Protein AF-A0ABD0QCP0-F1 (afdb_monomer_lite)

Sequence (50 aa):
TWQTVADFVKLEKHTVTGLSPNTIYLFIVRAVNAYGLSDPSPISEPVRTQ

InterPro domains:
  IPR003961 Fibronectin type III [PF00041] (12-45)
  IPR003961 Fibronectin type III [PS50853] (1-50)
  IPR003961 Fibronectin type III [cd00063] (1-49)
  IPR013783 Immunoglobulin-like fold [G3DSA:2.60.40.10] (1-50)
  IPR036116 Fibronectin type III superfamily [SSF49265] (2-49)

Radius of gyration: 12.3 Å; chains: 1; bounding box: 26×21×29 Å

Foldseek 3Di:
DDDDQDPPDPDPDDDRDPDDAQDKDKDWDWDADPVGTDDIDPIDDIDHHD

Secondary structure (DSSP, 8-state):
----------SS------PPTT-EE------EETTEEPPPPPPPPPEE--

pLDDT: mean 96.51, std 1.98, range [88.69, 98.38]

Structure (mmCIF, N/CA/C/O backbone):
data_AF-A0ABD0QCP0-F1
#
_entry.id   AF-A0ABD0QCP0-F1
#
loop_
_atom_site.group_PDB
_atom_site.id
_atom_site.type_symbol
_atom_site.label_atom_id
_atom_site.label_alt_id
_atom_site.label_comp_id
_atom_site.label_asym_id
_atom_site.label_entity_id
_atom_site.label_seq_id
_atom_site.pdbx_PDB_ins_code
_atom_site.Cartn_x
_atom_site.Cartn_y
_atom_site.Cartn_z
_atom_site.occupancy
_atom_site.B_iso_or_equiv
_atom_site.auth_seq_id
_atom_site.auth_comp_id
_atom_site.auth_asym_id
_atom_site.auth_atom_id
_atom_site.pdbx_PDB_model_num
ATOM 1 N N . THR A 1 1 ? -5.412 -12.654 3.446 1.00 88.69 1 THR A N 1
ATOM 2 C CA . THR A 1 1 ? -4.464 -12.661 2.308 1.00 88.69 1 THR A CA 1
ATOM 3 C C . THR A 1 1 ? -3.873 -11.269 2.169 1.00 88.69 1 THR A C 1
ATOM 5 O O . THR A 1 1 ? -4.482 -10.331 2.667 1.00 88.69 1 THR A O 1
ATOM 8 N N . TRP A 1 2 ? -2.691 -11.118 1.568 1.00 94.56 2 TRP A N 1
ATOM 9 C CA . TRP A 1 2 ? -2.109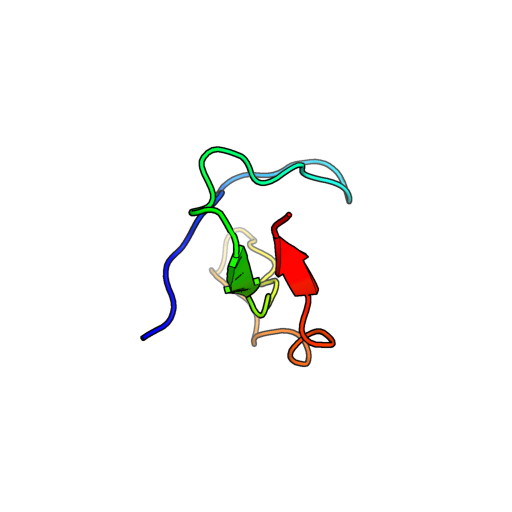 -9.791 1.318 1.00 94.56 2 TRP A CA 1
ATOM 10 C C . TRP A 1 2 ? -2.772 -9.127 0.108 1.00 94.56 2 TRP A C 1
ATOM 12 O O . TRP A 1 2 ? -3.063 -9.807 -0.875 1.00 94.56 2 TRP A O 1
ATOM 22 N N . GLN A 1 3 ? -2.983 -7.814 0.181 1.00 96.19 3 GLN A N 1
ATOM 23 C CA . GLN A 1 3 ? -3.524 -6.999 -0.906 1.00 96.19 3 GLN A CA 1
ATOM 24 C C . GLN A 1 3 ? -2.554 -5.858 -1.223 1.00 96.19 3 GLN A C 1
ATOM 26 O O . GLN A 1 3 ? -2.077 -5.176 -0.316 1.00 96.19 3 GLN A O 1
ATOM 31 N N . THR A 1 4 ? -2.291 -5.628 -2.509 1.00 96.12 4 THR A N 1
ATOM 32 C CA . THR A 1 4 ? -1.545 -4.449 -2.960 1.00 96.12 4 THR A CA 1
ATOM 33 C C . THR A 1 4 ? -2.421 -3.211 -2.810 1.00 96.12 4 THR A C 1
ATOM 35 O O . THR A 1 4 ? -3.481 -3.124 -3.426 1.00 96.12 4 THR A O 1
ATOM 38 N N . VAL A 1 5 ? -1.978 -2.261 -1.988 1.00 96.50 5 VAL A N 1
ATOM 39 C CA . VAL A 1 5 ? -2.681 -0.985 -1.753 1.00 96.50 5 VAL A CA 1
ATOM 40 C C . VAL A 1 5 ? -2.074 0.185 -2.527 1.00 96.50 5 VAL A C 1
ATOM 42 O O . VAL A 1 5 ? -2.726 1.211 -2.684 1.00 96.50 5 VAL A O 1
ATOM 45 N N . ALA A 1 6 ? -0.844 0.030 -3.018 1.00 96.44 6 ALA A N 1
ATOM 46 C CA . ALA A 1 6 ? -0.161 0.994 -3.869 1.00 96.44 6 ALA A CA 1
ATOM 47 C C . ALA A 1 6 ? 0.909 0.291 -4.712 1.00 96.44 6 ALA A C 1
ATOM 49 O O . ALA A 1 6 ? 1.583 -0.622 -4.229 1.00 96.44 6 ALA A O 1
ATOM 50 N N . ASP A 1 7 ? 1.082 0.741 -5.950 1.00 95.06 7 ASP A N 1
ATOM 51 C CA . ASP A 1 7 ? 2.130 0.323 -6.874 1.00 95.06 7 ASP A CA 1
ATOM 52 C C . ASP A 1 7 ? 2.851 1.544 -7.474 1.00 95.06 7 ASP A C 1
ATOM 54 O O . ASP A 1 7 ? 2.422 2.689 -7.329 1.00 95.06 7 ASP A O 1
ATOM 58 N N . PHE A 1 8 ? 4.025 1.307 -8.069 1.00 92.56 8 PHE A N 1
ATOM 59 C CA . PHE A 1 8 ? 4.858 2.337 -8.712 1.00 92.56 8 PHE A CA 1
ATOM 60 C C . PHE A 1 8 ? 5.172 3.578 -7.848 1.00 92.56 8 PHE A C 1
ATOM 62 O O . PHE A 1 8 ? 5.403 4.674 -8.369 1.00 92.56 8 PHE A O 1
ATOM 69 N N . VAL A 1 9 ? 5.231 3.415 -6.524 1.00 96.12 9 VAL A N 1
ATOM 70 C CA . VAL A 1 9 ? 5.635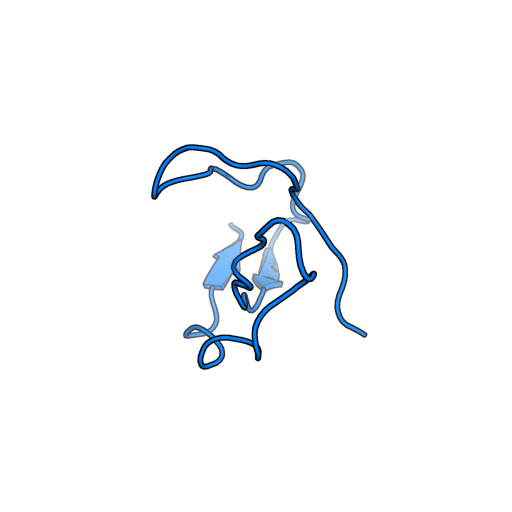 4.476 -5.595 1.00 96.12 9 VAL A CA 1
ATOM 71 C C . VAL A 1 9 ? 7.114 4.807 -5.824 1.00 96.12 9 VAL A C 1
ATOM 73 O O . VAL A 1 9 ? 7.985 3.965 -5.633 1.00 96.12 9 VAL A O 1
ATOM 76 N N . LYS A 1 10 ? 7.402 6.043 -6.253 1.00 94.44 10 LYS A N 1
ATOM 77 C CA . LYS A 1 10 ? 8.766 6.498 -6.603 1.00 94.44 10 LYS A CA 1
ATOM 78 C C . LYS A 1 10 ? 9.554 7.096 -5.435 1.00 94.44 10 LYS A C 1
ATOM 80 O O . LYS A 1 10 ? 10.739 7.372 -5.583 1.00 94.44 10 LYS A O 1
ATOM 85 N N . LEU A 1 11 ? 8.884 7.356 -4.315 1.00 96.19 11 LEU A N 1
ATOM 86 C CA . LEU A 1 11 ? 9.471 7.927 -3.104 1.00 96.19 11 LEU A CA 1
ATOM 87 C C . LEU A 1 11 ? 9.492 6.879 -1.992 1.00 96.19 11 LEU A C 1
ATOM 89 O O . LEU A 1 11 ? 8.752 5.903 -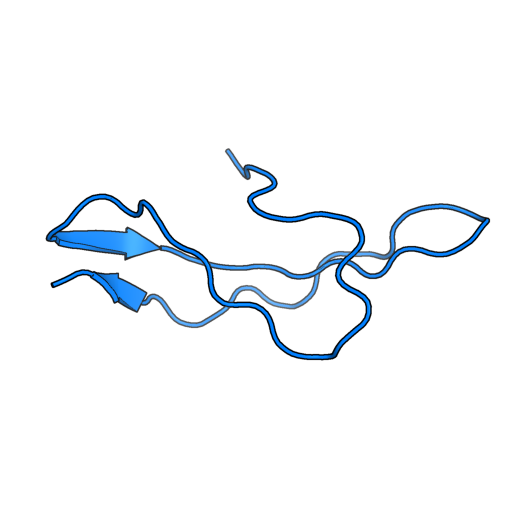2.024 1.00 96.19 11 LEU A O 1
ATOM 93 N N . GLU A 1 12 ? 10.273 7.131 -0.949 1.00 93.75 12 GLU A N 1
ATOM 94 C CA . GLU A 1 12 ? 10.357 6.255 0.228 1.00 93.75 12 GLU A CA 1
ATOM 95 C C . GLU A 1 12 ? 9.129 6.355 1.156 1.00 93.75 12 GLU A C 1
ATOM 97 O O . GLU A 1 12 ? 9.089 5.732 2.214 1.00 93.75 12 GLU A O 1
ATOM 102 N N . LYS A 1 13 ? 8.124 7.168 0.796 1.00 95.56 13 LYS A N 1
ATOM 103 C CA . LYS A 1 13 ? 6.923 7.420 1.602 1.00 95.56 13 LYS A CA 1
ATOM 104 C C . LYS A 1 13 ? 5.663 7.359 0.750 1.00 95.56 13 LYS A C 1
ATOM 106 O O . LYS A 1 13 ? 5.623 7.895 -0.357 1.00 95.56 13 LYS A O 1
ATOM 111 N N . HIS A 1 14 ? 4.616 6.770 1.317 1.00 96.56 14 HIS A N 1
ATOM 112 C CA . HIS A 1 14 ? 3.278 6.730 0.742 1.00 96.56 14 HIS A CA 1
ATOM 113 C C . HIS A 1 14 ? 2.223 6.713 1.854 1.00 96.56 14 HIS A C 1
ATOM 115 O O . HIS A 1 14 ? 2.408 6.044 2.870 1.00 96.56 14 HIS A O 1
ATOM 121 N N . THR A 1 15 ? 1.116 7.426 1.649 1.00 96.62 15 THR A N 1
ATOM 122 C CA . THR A 1 15 ? -0.018 7.449 2.581 1.00 96.62 15 THR A CA 1
ATOM 123 C C . THR A 1 15 ? -1.118 6.530 2.069 1.00 96.62 15 THR A C 1
ATOM 125 O O . THR A 1 15 ? -1.752 6.830 1.061 1.00 96.62 15 THR A O 1
ATOM 128 N N . VAL A 1 16 ? -1.381 5.443 2.794 1.00 96.62 16 VAL A N 1
ATOM 129 C CA . VAL A 1 16 ? -2.522 4.562 2.517 1.00 96.62 16 VAL A CA 1
ATOM 130 C C . VAL A 1 16 ? -3.798 5.214 3.053 1.00 96.62 16 VAL A C 1
ATOM 132 O O . VAL A 1 16 ? -3.837 5.669 4.195 1.00 96.62 16 VAL A O 1
ATOM 135 N N . THR A 1 17 ? -4.845 5.269 2.232 1.00 95.94 17 THR A N 1
ATOM 136 C CA . THR A 1 17 ? -6.138 5.894 2.564 1.00 95.94 17 THR A CA 1
ATOM 137 C C . THR A 1 17 ? -7.290 4.907 2.358 1.00 95.94 17 THR A C 1
ATOM 139 O O . THR A 1 17 ? -7.080 3.805 1.854 1.00 95.94 17 THR A O 1
ATOM 142 N N . GLY A 1 18 ? -8.506 5.270 2.783 1.00 95.81 18 GLY A N 1
ATOM 143 C CA . GLY A 1 18 ? -9.691 4.417 2.610 1.00 95.81 18 GLY A CA 1
ATOM 144 C C . GLY A 1 18 ? -9.715 3.175 3.507 1.00 95.81 18 GLY A C 1
ATOM 145 O O . GLY A 1 18 ? -10.397 2.202 3.195 1.00 95.81 18 GLY A O 1
ATOM 146 N N . LEU A 1 19 ? -8.963 3.192 4.609 1.00 96.94 19 LEU A N 1
ATOM 147 C CA . LEU A 1 19 ? -8.947 2.107 5.584 1.00 96.94 19 LEU A CA 1
ATOM 148 C C . LEU A 1 19 ? -10.244 2.087 6.398 1.00 96.94 19 LEU A C 1
ATOM 150 O O . LEU A 1 19 ? -10.800 3.134 6.733 1.00 96.94 19 LEU A O 1
ATOM 154 N N . SER A 1 20 ? -10.710 0.889 6.742 1.00 97.50 20 SER A N 1
ATOM 155 C CA . SER A 1 20 ? -11.874 0.717 7.606 1.00 97.50 20 SER A CA 1
ATOM 156 C C . SER A 1 20 ? -11.549 1.202 9.021 1.00 97.50 20 SER A C 1
ATOM 158 O O . SER A 1 20 ? -10.448 0.928 9.509 1.00 97.50 20 SER A O 1
ATOM 160 N N . PRO A 1 21 ? -12.473 1.907 9.697 1.00 97.75 21 PRO A N 1
ATOM 161 C CA . PRO A 1 21 ? -12.258 2.363 11.065 1.00 97.75 21 PRO A CA 1
ATOM 162 C C . PRO A 1 21 ? -12.149 1.178 12.028 1.00 97.75 21 PRO A C 1
ATOM 164 O O . PRO A 1 21 ? -12.633 0.076 11.748 1.00 97.75 21 PRO A O 1
ATOM 167 N N . ASN A 1 22 ? -11.509 1.413 13.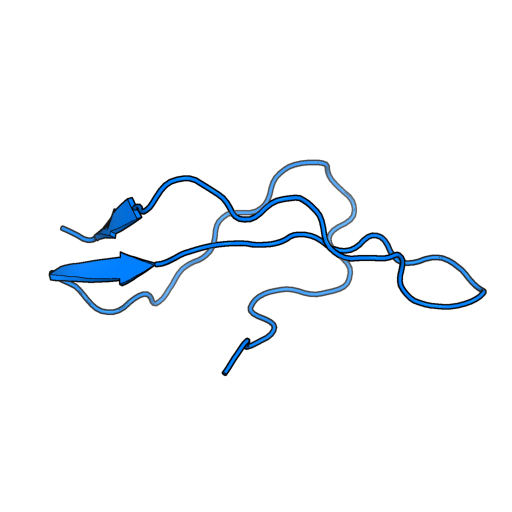173 1.00 97.44 22 ASN A N 1
ATOM 168 C CA . ASN A 1 22 ? -11.365 0.447 14.260 1.00 97.44 22 ASN A CA 1
ATOM 169 C C . ASN A 1 22 ? -10.79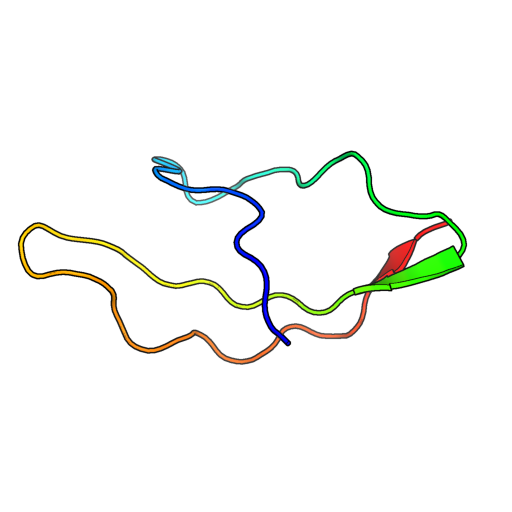4 -0.927 13.837 1.00 97.44 22 ASN A C 1
ATOM 171 O O . ASN A 1 22 ? -11.128 -1.958 14.423 1.00 97.44 22 ASN A O 1
ATOM 175 N N . THR A 1 23 ? -9.943 -0.942 12.810 1.00 98.00 23 THR A N 1
ATOM 176 C CA . THR A 1 23 ? -9.406 -2.149 12.171 1.00 98.00 23 THR A CA 1
ATOM 177 C C . THR A 1 23 ? -7.884 -2.161 12.284 1.00 98.00 23 THR A C 1
ATOM 179 O O . THR A 1 23 ? -7.229 -1.124 12.170 1.00 98.00 23 THR A O 1
ATOM 182 N N . ILE A 1 24 ? -7.310 -3.338 12.545 1.00 98.12 24 ILE A N 1
ATOM 183 C CA . ILE A 1 24 ? -5.858 -3.519 12.631 1.00 98.12 24 ILE A CA 1
ATOM 184 C C . ILE A 1 24 ? -5.312 -3.851 11.245 1.00 98.12 24 ILE A C 1
ATOM 186 O O . ILE A 1 24 ? -5.776 -4.794 10.603 1.00 98.12 24 ILE A O 1
ATOM 190 N N . TYR A 1 25 ? -4.294 -3.108 10.823 1.00 98.12 25 TYR A N 1
ATOM 191 C CA . TYR A 1 25 ? -3.563 -3.338 9.585 1.00 98.12 25 TYR A CA 1
ATOM 192 C C . TYR A 1 25 ? -2.099 -3.668 9.862 1.00 98.12 25 TYR A C 1
ATOM 194 O O . TYR A 1 25 ? -1.490 -3.176 10.815 1.00 98.12 25 TYR A O 1
ATOM 202 N N . LEU A 1 26 ? -1.554 -4.504 8.985 1.00 98.31 26 LEU A N 1
ATOM 203 C CA . LEU A 1 26 ? -0.143 -4.850 8.8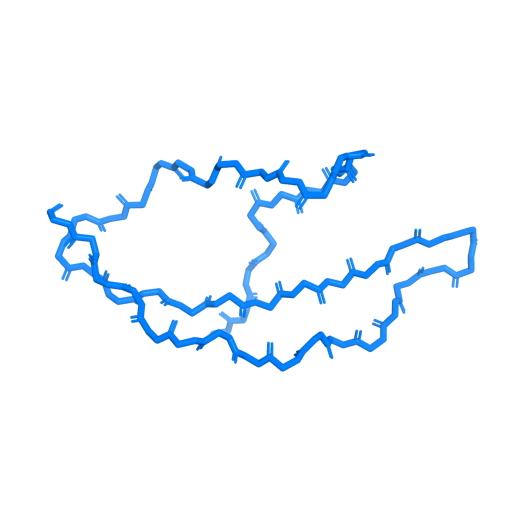93 1.00 98.31 26 LEU A CA 1
ATOM 204 C C . LEU A 1 26 ? 0.329 -4.490 7.488 1.00 98.31 26 LEU A C 1
ATOM 206 O O . LEU A 1 26 ? -0.441 -4.595 6.530 1.00 98.31 26 LEU A O 1
ATOM 210 N N . PHE A 1 27 ? 1.595 -4.109 7.362 1.00 98.12 27 PHE A N 1
ATOM 211 C CA . PHE A 1 27 ? 2.174 -3.702 6.090 1.00 98.12 27 PHE A CA 1
ATOM 212 C C . PHE A 1 27 ? 3.459 -4.475 5.805 1.00 98.12 27 PHE A C 1
ATOM 214 O O . PHE A 1 27 ? 4.251 -4.755 6.703 1.00 98.12 27 PHE A O 1
ATOM 221 N N . ILE A 1 28 ? 3.657 -4.788 4.528 1.00 98.00 28 ILE A N 1
ATOM 222 C CA . ILE A 1 28 ? 4.928 -5.226 3.952 1.00 98.00 28 ILE A CA 1
ATOM 223 C C . ILE A 1 28 ? 5.210 -4.359 2.731 1.00 98.00 28 ILE A C 1
ATOM 225 O O . ILE A 1 28 ? 4.283 -3.899 2.060 1.00 98.00 28 ILE A O 1
ATOM 229 N N . VAL A 1 29 ? 6.485 -4.162 2.423 1.00 97.56 29 VAL A N 1
ATOM 230 C CA . VAL A 1 29 ? 6.930 -3.430 1.236 1.00 97.56 29 VAL A CA 1
ATOM 231 C C . VAL A 1 29 ? 7.768 -4.362 0.371 1.00 97.56 29 VAL A C 1
ATOM 233 O O . VAL A 1 29 ? 8.555 -5.160 0.878 1.00 97.56 29 VAL A O 1
ATOM 236 N N . ARG A 1 30 ? 7.590 -4.272 -0.947 1.00 97.19 30 ARG A N 1
ATOM 237 C CA . ARG A 1 30 ? 8.423 -4.950 -1.946 1.00 97.19 30 ARG A CA 1
ATOM 238 C C . ARG A 1 30 ? 8.964 -3.907 -2.909 1.00 97.19 30 ARG A C 1
ATOM 240 O O . ARG A 1 30 ? 8.208 -3.052 -3.366 1.00 97.19 30 ARG A O 1
ATOM 247 N N . ALA A 1 31 ? 10.251 -3.985 -3.219 1.00 96.50 31 ALA A N 1
ATOM 248 C CA . ALA A 1 31 ? 10.860 -3.153 -4.247 1.00 96.50 31 ALA A CA 1
ATOM 249 C C . ALA A 1 31 ? 10.632 -3.780 -5.627 1.00 96.50 31 ALA A C 1
ATOM 251 O O . ALA A 1 31 ? 10.559 -5.003 -5.746 1.00 96.50 31 ALA A O 1
ATOM 252 N N . VAL A 1 32 ? 10.545 -2.952 -6.670 1.00 95.19 32 VAL A N 1
ATOM 253 C CA . VAL A 1 32 ? 10.409 -3.400 -8.062 1.00 95.19 32 VAL A CA 1
ATOM 254 C C . VAL A 1 32 ? 11.543 -2.839 -8.915 1.00 95.19 32 VAL A C 1
ATOM 256 O O . VAL A 1 32 ? 11.888 -1.664 -8.802 1.00 95.19 32 VAL A O 1
ATOM 259 N N . ASN A 1 33 ? 12.119 -3.671 -9.780 1.00 95.06 33 ASN A N 1
ATOM 260 C CA . ASN A 1 33 ? 13.031 -3.248 -10.842 1.00 95.06 33 ASN A CA 1
ATOM 261 C C . ASN A 1 33 ? 12.661 -3.929 -12.176 1.00 95.06 33 ASN A C 1
ATOM 263 O O . ASN A 1 33 ? 11.641 -4.610 -12.272 1.00 95.06 33 ASN A O 1
ATOM 267 N N . ALA A 1 34 ? 13.490 -3.756 -13.212 1.00 97.12 34 ALA A N 1
ATOM 268 C CA . ALA A 1 34 ? 13.255 -4.335 -14.541 1.00 97.12 34 ALA A CA 1
ATOM 269 C C . ALA A 1 34 ? 13.143 -5.876 -14.562 1.00 97.12 34 ALA A C 1
ATOM 271 O O . ALA A 1 34 ? 12.618 -6.434 -15.520 1.00 97.12 34 ALA A O 1
ATOM 272 N N . TYR A 1 35 ? 13.617 -6.557 -13.518 1.00 96.88 35 TYR A N 1
ATOM 273 C CA . TYR A 1 35 ? 13.598 -8.013 -13.373 1.00 96.88 35 TYR A CA 1
ATOM 274 C C . TYR A 1 35 ? 12.469 -8.519 -12.462 1.00 96.88 35 TYR A C 1
ATOM 276 O O . TYR A 1 35 ? 12.321 -9.727 -12.295 1.00 96.88 35 TYR A O 1
ATOM 284 N N . GLY A 1 36 ? 11.661 -7.624 -11.885 1.00 95.69 36 GLY A N 1
ATOM 285 C CA . GLY A 1 36 ? 10.498 -7.976 -11.071 1.00 95.69 36 GLY A CA 1
ATOM 286 C C . GLY A 1 36 ? 10.568 -7.465 -9.633 1.00 95.69 36 GLY A C 1
ATOM 287 O O . GLY A 1 36 ? 11.187 -6.440 -9.346 1.00 95.69 36 GLY A O 1
ATOM 288 N N . LEU A 1 37 ? 9.859 -8.161 -8.741 1.00 96.81 37 LEU A N 1
ATOM 289 C CA . LEU A 1 37 ? 9.698 -7.784 -7.336 1.00 96.81 37 LEU A CA 1
ATOM 290 C C . LEU A 1 37 ? 10.728 -8.474 -6.436 1.00 96.81 37 LEU A C 1
ATOM 292 O O . LEU A 1 37 ? 10.980 -9.667 -6.589 1.00 96.81 37 LEU A O 1
ATOM 296 N N . SER A 1 38 ? 11.231 -7.752 -5.437 1.00 97.56 38 SER A N 1
ATOM 297 C CA . SER A 1 38 ? 12.061 -8.308 -4.364 1.00 97.56 38 SER A CA 1
ATOM 298 C C . SER A 1 38 ? 11.287 -9.283 -3.473 1.00 97.56 38 SER A C 1
ATOM 300 O O . SER A 1 38 ? 10.052 -9.376 -3.535 1.00 97.56 38 SER A O 1
ATOM 302 N N . ASP A 1 39 ? 11.999 -9.935 -2.558 1.00 98.00 39 ASP A N 1
ATOM 303 C CA . ASP A 1 39 ? 11.390 -10.518 -1.361 1.00 98.00 39 ASP A CA 1
ATOM 304 C C . ASP A 1 39 ? 10.682 -9.433 -0.524 1.00 98.00 39 ASP A C 1
ATOM 306 O O . ASP A 1 39 ? 11.026 -8.245 -0.629 1.00 98.00 39 ASP A O 1
ATOM 310 N N . PRO A 1 40 ? 9.649 -9.794 0.261 1.00 98.06 40 PRO A N 1
ATOM 311 C CA . PRO A 1 40 ? 8.974 -8.848 1.142 1.00 98.06 40 PRO A CA 1
ATOM 312 C C . PRO A 1 40 ? 9.888 -8.372 2.273 1.00 98.06 40 PRO A C 1
ATOM 314 O O . PRO A 1 40 ? 10.709 -9.127 2.793 1.00 98.06 40 PRO A O 1
ATOM 317 N N . SER A 1 41 ? 9.696 -7.123 2.697 1.00 98.19 41 SER A N 1
ATOM 318 C CA . SER A 1 41 ? 10.233 -6.632 3.966 1.00 98.19 41 SER A CA 1
ATOM 319 C C . SER A 1 41 ? 9.707 -7.459 5.150 1.00 98.19 41 SER A C 1
ATOM 321 O O . SER A 1 41 ? 8.682 -8.142 5.022 1.00 98.19 41 SER A O 1
ATOM 323 N N . PRO A 1 42 ? 10.314 -7.329 6.344 1.00 98.38 42 PRO A N 1
ATOM 324 C CA . PRO A 1 42 ? 9.643 -7.712 7.578 1.00 98.38 42 PRO A CA 1
ATOM 325 C C . PRO A 1 42 ? 8.249 -7.076 7.668 1.00 98.38 42 PRO A C 1
ATOM 327 O O . PRO A 1 42 ? 8.020 -5.976 7.150 1.00 98.38 42 PRO A O 1
ATOM 330 N N . ILE A 1 43 ? 7.327 -7.786 8.315 1.00 98.19 43 ILE A N 1
ATOM 331 C CA . ILE A 1 43 ? 5.985 -7.277 8.606 1.00 98.19 43 ILE A CA 1
ATOM 332 C C . ILE A 1 43 ? 6.114 -6.124 9.609 1.00 98.19 43 ILE A C 1
ATOM 334 O O . ILE A 1 43 ? 6.913 -6.202 10.540 1.00 98.19 43 ILE A O 1
ATOM 338 N N . SER A 1 44 ? 5.348 -5.053 9.409 1.00 98.38 44 SER A N 1
ATOM 339 C CA . SER A 1 44 ? 5.291 -3.931 10.347 1.00 98.38 44 SER A CA 1
ATOM 340 C C . SER A 1 44 ? 4.697 -4.326 11.702 1.00 98.38 44 SER A C 1
ATOM 342 O O . SER A 1 44 ? 3.954 -5.300 11.816 1.00 98.38 44 SER A O 1
ATOM 344 N N . GLU A 1 45 ? 4.895 -3.477 12.707 1.00 98.38 45 GLU A N 1
ATOM 345 C CA . GLU A 1 45 ? 4.044 -3.501 13.899 1.00 98.38 45 GLU A CA 1
ATOM 346 C C . GLU A 1 45 ? 2.564 -3.255 13.525 1.00 98.38 45 GLU A C 1
ATOM 348 O O . GLU A 1 45 ? 2.283 -2.586 12.517 1.00 98.38 45 GLU A O 1
ATOM 353 N N . PRO A 1 46 ? 1.603 -3.795 14.299 1.00 98.12 46 PRO A N 1
ATOM 354 C CA . PRO A 1 46 ? 0.181 -3.605 14.044 1.00 98.12 46 PRO A CA 1
ATOM 355 C C . PRO A 1 46 ? -0.241 -2.153 14.275 1.00 98.12 46 PRO A C 1
ATOM 357 O O . PRO A 1 46 ? 0.044 -1.560 15.315 1.00 98.12 46 PRO A O 1
ATOM 360 N N . VAL A 1 47 ? -1.003 -1.598 13.332 1.00 97.81 47 VAL A N 1
ATOM 361 C CA . VAL A 1 47 ? -1.574 -0.249 13.439 1.00 97.81 47 VAL A CA 1
ATOM 362 C C . VAL A 1 47 ? -3.092 -0.347 13.477 1.00 97.81 47 VAL A C 1
ATOM 364 O O . VAL A 1 47 ? -3.695 -0.937 12.584 1.00 97.81 47 VAL A O 1
ATOM 367 N N . ARG A 1 48 ? -3.721 0.245 14.498 1.00 97.62 48 ARG A N 1
ATOM 368 C CA . ARG A 1 48 ? -5.183 0.316 14.619 1.00 97.62 48 ARG A CA 1
ATOM 369 C C . ARG A 1 48 ? -5.687 1.668 14.130 1.00 97.62 48 ARG A C 1
ATOM 371 O O . ARG A 1 48 ? -5.264 2.703 14.644 1.00 97.62 48 ARG A O 1
ATOM 378 N N . THR A 1 49 ? -6.597 1.653 13.165 1.00 96.88 49 THR A N 1
ATOM 379 C CA . THR A 1 49 ? -7.311 2.859 12.728 1.00 96.88 49 THR A CA 1
ATOM 380 C C . THR A 1 49 ? -8.276 3.340 13.814 1.00 96.88 49 THR A C 1
ATOM 382 O O . THR A 1 49 ? -8.836 2.525 14.553 1.00 96.88 49 THR A O 1
ATOM 385 N N . GLN A 1 50 ? -8.431 4.662 13.928 1.00 89.75 50 GLN A N 1
ATOM 386 C CA . GLN A 1 50 ? -9.426 5.299 14.801 1.00 89.75 50 GLN A CA 1
ATOM 387 C C . GLN A 1 50 ? -10.803 5.298 14.135 1.00 89.75 50 GLN A C 1
ATOM 389 O O . GLN A 1 50 ? -10.847 5.360 12.884 1.00 89.75 50 GLN A O 1
#

Organism: Cirrhinus mrigala (NCBI:txid683832)